Protein AF-A0A9P0JU41-F1 (afdb_monomer_lite)

Secondary structure (DSSP, 8-state):
--STTSS-S-----SS---TTTT---THHHHHHTTTTS--GGGGS-HHHHHHHHHHHHHHHHHTTSSSS--------SHHHHHHHHHHHHHHHHS-GGGHHHHHHHHHHHHHHGGGGSSS--TTS-HHHHHSHHHHHHHHHHHHGGGGSPPTT----

Organism: Acanthoscelides obtectus (NCBI:txid200917)

Radius of gyration: 19.82 Å; chains: 1; bounding box: 50×52×34 Å

Sequence (157 aa):
MNLGLFNRMNLKESSESKGMYSEWTSLSLAIQQSGEDTQSVLEKFGLPVSKDITVALVHQLASNLGITQPAEPSHLSSDKDVQWCMEVICFGLSLSLTEHEAIKDCVNVYCEWLTALLPNPKICVPQPILDDPNLYSRKMISHLHYLFVPRKGEEKT

InterPro domains:
  IPR039930 Ral GTPase-activating protein subunit beta [PTHR21344] (20-154)

Foldseek 3Di:
DDPPPPVPPDPPDDPDDCDPCVVPDDCVVVLVVVCPVLAFPLVVDDPVVLVVVLQVLLVVLLVQQCPPHRHDAAPQADPVSVVNNLSSLLVQLQDDCVSVVSNVSSVSNLVLLLLLPPPDRDRHHYPVCVVPVPVVNVSSVVSNCSNVDDHPPNPDD

Structure (mmCIF, N/CA/C/O backbone):
data_AF-A0A9P0JU41-F1
#
_entry.id   AF-A0A9P0JU41-F1
#
loop_
_atom_site.group_PDB
_atom_site.id
_atom_site.type_symbol
_atom_site.label_atom_id
_atom_site.label_alt_id
_atom_site.label_comp_id
_atom_site.label_asym_id
_atom_site.label_entity_id
_atom_site.label_seq_id
_atom_site.pdbx_PDB_ins_code
_atom_site.Cartn_x
_atom_site.Cartn_y
_atom_site.Cartn_z
_atom_site.occupancy
_atom_site.B_iso_or_equiv
_atom_site.auth_seq_id
_atom_site.auth_comp_id
_atom_site.auth_asym_id
_atom_site.auth_atom_id
_atom_site.pdbx_PDB_model_num
ATOM 1 N N . MET A 1 1 ? -29.061 25.033 17.700 1.00 36.06 1 MET A N 1
ATOM 2 C CA . MET A 1 1 ? -28.517 26.236 17.032 1.00 36.06 1 MET A CA 1
ATOM 3 C C . MET A 1 1 ? -28.456 25.952 15.539 1.00 36.06 1 MET A C 1
ATOM 5 O O . MET A 1 1 ? -28.065 24.858 15.163 1.00 36.06 1 MET A O 1
ATOM 9 N N . ASN A 1 2 ? -28.953 26.883 14.723 1.00 31.69 2 ASN A N 1
ATOM 10 C CA . ASN A 1 2 ? -29.102 26.753 13.271 1.00 31.69 2 ASN A CA 1
ATOM 11 C C . ASN A 1 2 ? -27.736 26.734 12.565 1.00 31.69 2 ASN A C 1
ATOM 13 O O . ASN A 1 2 ? -26.988 27.702 12.667 1.00 31.69 2 ASN A O 1
ATOM 17 N N . LEU A 1 3 ? -27.459 25.697 11.771 1.00 42.31 3 LEU A N 1
ATOM 18 C CA . LEU A 1 3 ? -26.282 25.581 10.888 1.00 42.31 3 LEU A CA 1
ATOM 19 C C . LEU A 1 3 ? -26.335 26.515 9.653 1.00 42.31 3 LEU A C 1
ATOM 21 O O . LEU A 1 3 ? -25.561 26.370 8.713 1.00 42.31 3 LEU A O 1
ATOM 25 N N . GLY A 1 4 ? -27.215 27.519 9.653 1.00 42.72 4 GLY A N 1
ATOM 26 C CA . GLY A 1 4 ? -27.423 28.454 8.542 1.00 42.72 4 GLY A CA 1
ATOM 27 C C . GLY A 1 4 ? -26.406 29.598 8.427 1.00 42.72 4 GLY A C 1
ATOM 28 O O . GLY A 1 4 ? -26.722 30.604 7.798 1.00 42.72 4 GLY A O 1
ATOM 29 N N . LEU A 1 5 ? -25.223 29.511 9.049 1.00 41.69 5 LEU A N 1
ATOM 30 C CA . LEU A 1 5 ? -24.310 30.662 9.166 1.00 41.69 5 LEU A CA 1
ATOM 31 C C . LEU A 1 5 ? -22.902 30.490 8.584 1.00 41.69 5 LEU A C 1
ATOM 33 O O . LEU A 1 5 ? -22.176 31.477 8.534 1.00 41.69 5 LEU A O 1
ATOM 37 N N . PHE A 1 6 ? -22.542 29.332 8.025 1.00 39.16 6 PHE A N 1
ATOM 38 C CA . PHE A 1 6 ? -21.255 29.176 7.321 1.00 39.16 6 PHE A CA 1
ATOM 39 C C . PHE A 1 6 ? -21.333 29.285 5.792 1.00 39.16 6 PHE A C 1
ATOM 41 O O . PHE A 1 6 ? -20.384 28.928 5.107 1.00 39.16 6 PHE A O 1
ATOM 48 N N . ASN A 1 7 ? -22.421 29.842 5.244 1.00 42.62 7 ASN A N 1
ATOM 49 C CA . ASN A 1 7 ? -22.529 30.121 3.804 1.00 42.62 7 ASN A CA 1
ATOM 50 C C . ASN A 1 7 ? -22.798 31.604 3.483 1.00 42.62 7 ASN A C 1
ATOM 52 O O . ASN A 1 7 ? -23.457 31.938 2.503 1.00 42.62 7 ASN A O 1
ATOM 56 N N . ARG A 1 8 ? -22.330 32.516 4.346 1.00 47.72 8 ARG A N 1
ATOM 57 C CA . ARG A 1 8 ? -22.630 33.958 4.275 1.00 47.72 8 ARG A CA 1
ATOM 58 C C . ARG A 1 8 ? -21.477 34.851 3.820 1.00 47.72 8 ARG A C 1
ATOM 60 O O . ARG A 1 8 ? -21.470 36.036 4.138 1.00 47.72 8 ARG A O 1
ATOM 67 N N . MET A 1 9 ? -20.546 34.338 3.022 1.00 37.12 9 MET A N 1
ATOM 68 C CA . MET A 1 9 ? -19.676 35.221 2.245 1.00 37.12 9 MET A CA 1
ATOM 69 C C . MET A 1 9 ? -19.716 34.863 0.766 1.00 37.12 9 MET A C 1
ATOM 71 O O . MET A 1 9 ? -19.108 33.901 0.316 1.00 37.12 9 MET A O 1
ATOM 75 N N . ASN A 1 10 ? -20.415 35.748 0.050 1.00 44.28 10 ASN A N 1
ATOM 76 C CA . ASN A 1 10 ? -20.437 35.948 -1.395 1.00 44.28 10 ASN A CA 1
ATOM 77 C C . ASN A 1 10 ? -21.526 35.219 -2.203 1.00 44.28 10 ASN A C 1
ATOM 79 O O . ASN A 1 10 ? -21.266 34.655 -3.259 1.00 44.28 10 ASN A O 1
ATOM 83 N N . LEU A 1 11 ? -22.786 35.358 -1.771 1.00 41.81 11 LEU A N 1
ATOM 84 C CA . LEU A 1 11 ? -23.918 35.368 -2.706 1.00 41.81 11 LEU A CA 1
ATOM 85 C C . LEU A 1 11 ? -24.040 36.785 -3.293 1.00 41.81 11 LEU A C 1
ATOM 87 O O . LEU A 1 11 ? -24.877 37.586 -2.881 1.00 41.81 11 LEU A O 1
ATOM 91 N N . LYS A 1 12 ? -23.140 37.135 -4.214 1.00 38.38 12 LYS A N 1
ATOM 92 C CA . LYS A 1 12 ? -23.447 38.179 -5.189 1.00 38.38 12 LYS A CA 1
ATOM 93 C C . LYS A 1 12 ? -24.143 37.446 -6.326 1.00 38.38 12 LYS A C 1
ATOM 95 O O . LYS A 1 12 ? -23.517 36.636 -7.001 1.00 38.38 12 LYS A O 1
ATOM 100 N N . GLU A 1 13 ? -25.449 37.657 -6.456 1.00 46.81 13 GLU A N 1
ATOM 101 C CA . GLU A 1 13 ? -26.241 37.177 -7.585 1.00 46.81 13 GLU A CA 1
ATOM 102 C C . GLU A 1 13 ? -25.642 37.742 -8.879 1.00 46.81 13 GLU A C 1
ATOM 104 O O . GLU A 1 13 ? -25.904 38.876 -9.269 1.00 46.81 13 GLU A O 1
ATOM 109 N N . SER A 1 14 ? -24.790 36.957 -9.532 1.00 38.00 14 SER A N 1
ATOM 110 C CA . 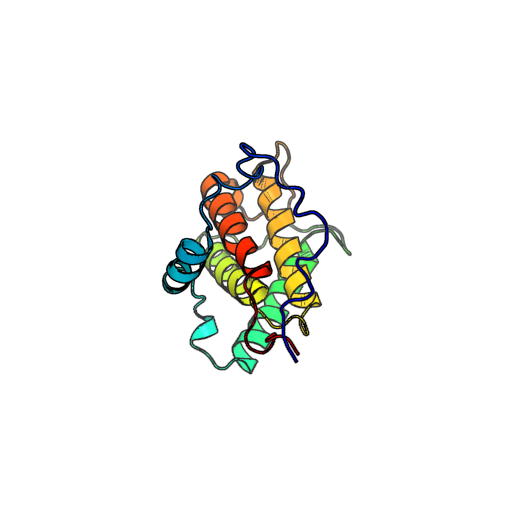SER A 1 14 ? -24.512 37.102 -10.952 1.00 38.00 14 SER A CA 1
ATOM 111 C C . SER A 1 14 ? -25.083 35.872 -11.635 1.00 38.00 1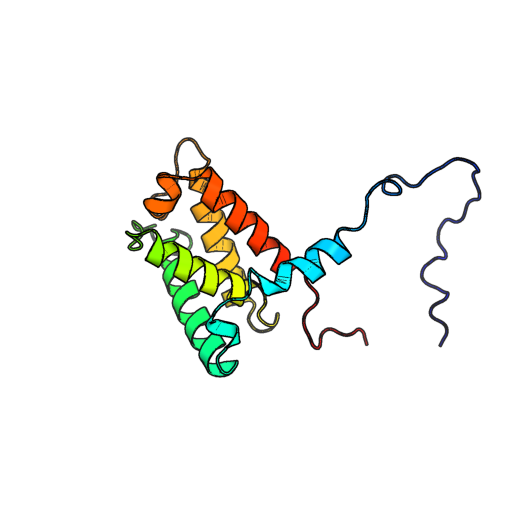4 SER A C 1
ATOM 113 O O . SER A 1 14 ? -24.552 34.765 -11.509 1.00 38.00 14 SER A O 1
ATOM 115 N N . SER A 1 15 ? -26.207 36.081 -12.314 1.00 49.12 15 SER A N 1
ATOM 116 C CA . SER A 1 15 ? -26.723 35.188 -13.343 1.00 49.12 15 SER A CA 1
ATOM 117 C C . SER A 1 15 ? -25.576 34.737 -14.255 1.00 49.12 15 SER A C 1
ATOM 119 O O . SER A 1 15 ? -24.835 35.586 -14.739 1.00 49.12 15 SER A O 1
ATOM 121 N N . GLU A 1 16 ? -25.457 33.423 -14.476 1.00 53.09 16 GLU A N 1
ATOM 122 C CA . GLU A 1 16 ? -24.495 32.764 -15.386 1.00 53.09 16 GLU A CA 1
ATOM 123 C C . GLU A 1 16 ? -23.065 32.520 -14.870 1.00 53.09 16 GLU A C 1
ATOM 125 O O . GLU A 1 16 ? -22.080 32.723 -15.571 1.00 53.09 16 GLU A O 1
ATOM 130 N N . SER A 1 17 ? -22.925 31.957 -13.671 1.00 49.66 17 SER A N 1
ATOM 131 C CA . SER A 1 17 ? -21.666 31.318 -13.267 1.00 49.66 17 SER A CA 1
ATOM 132 C C . SER A 1 17 ? -21.952 29.944 -12.668 1.00 49.66 17 SER A C 1
ATOM 134 O O . SER A 1 17 ? -22.078 29.795 -11.450 1.00 49.66 17 SER A O 1
ATOM 136 N N . LYS A 1 18 ? -22.040 28.914 -13.521 1.00 62.59 18 LYS A N 1
ATOM 137 C CA . LYS A 1 18 ? -21.845 27.525 -13.081 1.00 62.59 18 LYS A CA 1
ATOM 138 C C . LYS A 1 18 ? -20.492 27.501 -12.364 1.00 62.59 18 LYS A C 1
ATOM 140 O O . LYS A 1 18 ? -19.472 27.796 -12.980 1.00 62.59 18 LYS A O 1
ATOM 145 N N . GLY A 1 19 ? -20.486 27.261 -11.049 1.00 68.62 19 GLY A N 1
ATOM 146 C CA . GLY A 1 19 ? -19.253 27.272 -10.257 1.00 68.62 19 GLY A CA 1
ATOM 147 C C . GLY A 1 19 ? -18.202 26.364 -10.897 1.00 68.62 19 GLY A C 1
ATOM 148 O O . GLY A 1 19 ? -18.558 25.369 -11.524 1.00 68.62 19 GLY A O 1
ATOM 149 N N . MET A 1 20 ? -16.921 26.695 -10.743 1.00 72.81 20 MET A N 1
ATOM 150 C CA . MET A 1 20 ? -15.788 26.073 -11.456 1.00 72.81 20 MET A CA 1
ATOM 151 C C . MET A 1 20 ? -15.722 24.528 -11.361 1.00 72.81 20 MET A C 1
ATOM 153 O O . MET A 1 20 ? -15.073 23.887 -12.180 1.00 72.81 20 MET A O 1
ATOM 157 N N . TYR A 1 21 ? -16.439 23.932 -10.401 1.00 65.88 21 TYR A N 1
ATOM 158 C CA . TYR A 1 21 ? -16.541 22.487 -10.160 1.00 65.88 21 TYR A CA 1
ATOM 159 C C . TYR A 1 21 ? -17.959 21.915 -10.325 1.00 65.88 21 TYR A C 1
ATOM 161 O O . TYR A 1 21 ? -18.217 20.781 -9.950 1.00 65.88 21 TYR A O 1
ATOM 169 N N . SER A 1 22 ? -18.902 22.681 -10.870 1.00 69.88 22 SER A N 1
ATOM 170 C CA . SER A 1 22 ? -20.308 22.265 -11.012 1.00 69.88 22 SER A CA 1
ATOM 171 C C . SER A 1 22 ? -20.518 21.093 -11.978 1.00 69.88 22 SER A C 1
ATOM 173 O O . SER A 1 22 ? -21.524 20.400 -11.872 1.00 69.88 22 SER A O 1
ATOM 175 N N . GLU A 1 23 ? -19.564 20.850 -12.879 1.00 74.81 23 GLU A N 1
ATOM 176 C CA . GLU A 1 23 ? -19.539 19.679 -13.769 1.00 74.81 23 GLU A CA 1
ATOM 177 C C . GLU A 1 23 ? -18.843 18.461 -13.137 1.00 74.81 23 GLU A C 1
ATOM 179 O O . GLU A 1 23 ? -18.871 17.364 -13.696 1.00 74.81 23 GLU A O 1
ATOM 184 N N . TRP A 1 24 ? -18.181 18.629 -11.987 1.00 75.31 24 TRP A N 1
ATOM 185 C CA . TRP A 1 24 ? -17.492 17.528 -11.326 1.00 75.31 24 TRP A CA 1
ATOM 186 C C . TRP A 1 24 ? -18.536 16.671 -10.621 1.00 75.31 24 TRP A C 1
ATOM 188 O O . TRP A 1 24 ? -19.120 17.060 -9.609 1.00 75.31 24 TRP A O 1
ATOM 198 N N . THR A 1 25 ? -18.785 15.485 -11.171 1.00 64.38 25 THR A N 1
ATOM 199 C CA . THR A 1 25 ? -19.612 14.481 -10.501 1.00 64.38 25 THR A CA 1
ATOM 200 C C . THR A 1 25 ? -18.914 14.064 -9.213 1.00 64.38 25 THR A C 1
ATOM 202 O O . THR A 1 25 ? -17.730 13.726 -9.219 1.00 64.38 25 THR A O 1
ATOM 205 N N . SER A 1 26 ? -19.645 14.095 -8.098 1.00 68.50 26 SER A N 1
ATOM 206 C CA . SER A 1 26 ? -19.105 13.623 -6.830 1.00 68.50 26 SER A CA 1
ATOM 207 C C . SER A 1 26 ? -18.730 12.144 -6.934 1.00 68.50 26 SER A C 1
ATOM 209 O O . SER A 1 26 ? -19.573 11.302 -7.243 1.00 68.50 26 SER A O 1
ATOM 211 N N . LEU A 1 27 ? -17.475 11.820 -6.620 1.00 66.75 27 LEU A N 1
ATOM 212 C CA . LEU A 1 27 ? -16.996 10.438 -6.549 1.00 66.75 27 LEU A CA 1
ATOM 213 C C . LEU A 1 27 ? -17.466 9.711 -5.279 1.00 66.75 27 LEU A C 1
ATOM 215 O O . LEU A 1 27 ? -17.164 8.533 -5.119 1.00 66.75 27 LEU A O 1
ATOM 219 N N . SER A 1 28 ? -18.219 10.370 -4.386 1.00 67.75 28 SER A N 1
ATOM 220 C CA . SER A 1 28 ? -18.658 9.791 -3.107 1.00 67.75 28 SER A CA 1
ATOM 221 C C . SER A 1 28 ? -19.353 8.437 -3.261 1.00 67.75 28 SER A C 1
ATOM 223 O O . SER A 1 28 ? -19.084 7.535 -2.476 1.00 67.75 28 SER A O 1
ATOM 225 N N . LEU A 1 29 ? -20.205 8.277 -4.282 1.00 64.12 29 LEU A N 1
ATOM 226 C CA . LEU A 1 29 ? -20.924 7.022 -4.517 1.00 64.12 29 LEU A CA 1
ATOM 227 C C . LEU A 1 29 ? -19.973 5.903 -4.969 1.00 64.12 29 LEU A C 1
ATOM 229 O O . LEU A 1 29 ? -20.048 4.794 -4.452 1.00 64.12 29 LEU A O 1
ATOM 233 N N . ALA A 1 30 ? -19.053 6.210 -5.887 1.00 66.56 30 ALA A N 1
ATOM 234 C CA . ALA A 1 30 ? -18.067 5.249 -6.378 1.00 66.56 30 ALA A CA 1
ATOM 235 C C . ALA A 1 30 ? -17.118 4.796 -5.256 1.00 66.56 30 ALA A C 1
ATOM 237 O O . ALA A 1 30 ? -16.828 3.611 -5.145 1.00 66.56 30 ALA A O 1
ATOM 238 N N . ILE A 1 31 ? -16.710 5.725 -4.386 1.00 65.56 31 ILE A N 1
ATOM 239 C CA . ILE A 1 31 ? -15.857 5.458 -3.219 1.00 65.56 31 ILE A CA 1
ATOM 240 C C . ILE A 1 31 ? -16.587 4.599 -2.173 1.00 65.56 31 ILE A C 1
ATOM 242 O O . ILE A 1 31 ? -15.991 3.706 -1.577 1.00 65.56 31 ILE A O 1
ATOM 246 N N . GLN A 1 32 ? -17.886 4.834 -1.949 1.00 64.06 32 GLN A N 1
ATOM 247 C CA . GLN A 1 32 ? -18.685 4.005 -1.039 1.00 64.06 32 GLN A CA 1
ATOM 248 C C . GLN A 1 32 ? -18.915 2.589 -1.582 1.00 64.06 32 GLN A C 1
ATOM 250 O O . GLN A 1 32 ? -18.964 1.644 -0.800 1.00 64.06 32 GLN A O 1
ATOM 255 N N . GLN A 1 33 ? -19.047 2.436 -2.901 1.00 58.56 33 GLN A N 1
ATOM 256 C CA . GLN A 1 33 ? -19.299 1.148 -3.554 1.00 58.56 33 GLN A CA 1
ATOM 257 C C . GLN A 1 33 ? -18.032 0.308 -3.754 1.00 58.56 33 GLN A C 1
ATOM 259 O O . GLN A 1 33 ? -18.119 -0.914 -3.754 1.00 58.56 33 GLN A O 1
ATOM 264 N N . SER A 1 34 ? -16.850 0.923 -3.873 1.00 58.78 34 SER A N 1
ATOM 265 C CA . SER A 1 34 ? -15.584 0.193 -4.035 1.00 58.78 34 SER A CA 1
ATOM 266 C C . SER A 1 34 ? -15.139 -0.583 -2.792 1.00 58.78 34 SER A C 1
ATOM 268 O O . SER A 1 34 ? -14.199 -1.361 -2.880 1.00 58.78 34 SER A O 1
ATOM 270 N N . GLY A 1 35 ? -15.783 -0.378 -1.638 1.00 56.75 35 GLY A N 1
ATOM 271 C CA . GLY A 1 35 ? -15.341 -0.936 -0.359 1.00 56.75 35 GLY A CA 1
ATOM 272 C C . GLY A 1 35 ? -15.468 -2.457 -0.205 1.00 56.75 35 GLY A C 1
ATOM 273 O O . GLY A 1 35 ? -14.801 -2.999 0.671 1.00 56.75 35 GLY A O 1
ATOM 274 N N . GLU A 1 36 ? -16.286 -3.144 -1.012 1.00 54.59 36 GLU A N 1
ATOM 275 C CA . GLU A 1 36 ? -16.509 -4.596 -0.860 1.00 54.59 36 GLU A CA 1
ATOM 276 C C . GLU A 1 36 ? -15.405 -5.454 -1.510 1.00 54.59 36 GLU A C 1
ATOM 278 O O . GLU A 1 36 ? -15.013 -6.469 -0.936 1.00 54.59 36 GLU A O 1
ATOM 283 N N . ASP A 1 37 ? -14.838 -5.028 -2.646 1.00 56.47 37 ASP A N 1
ATOM 284 C CA . ASP A 1 37 ? -13.827 -5.806 -3.391 1.00 56.47 37 ASP A CA 1
ATOM 285 C C . ASP A 1 37 ? -12.380 -5.560 -2.921 1.00 56.47 37 ASP A C 1
ATOM 287 O O . ASP A 1 37 ? -11.474 -6.334 -3.231 1.00 56.47 37 ASP A O 1
ATOM 291 N N . THR A 1 38 ? -12.140 -4.485 -2.168 1.00 61.59 38 THR A N 1
ATOM 292 C CA . THR A 1 38 ? -10.808 -4.075 -1.680 1.00 61.59 38 THR A CA 1
ATOM 293 C C . THR A 1 38 ? -10.640 -4.272 -0.174 1.00 61.59 38 THR A C 1
ATOM 295 O O . THR A 1 38 ? -9.681 -3.776 0.424 1.00 61.59 38 THR A O 1
ATOM 298 N N . GLN A 1 39 ? -11.573 -4.980 0.465 1.00 69.69 39 GLN A N 1
ATOM 299 C CA . GLN A 1 39 ? -11.563 -5.170 1.906 1.00 69.69 39 GLN A CA 1
ATOM 300 C C . GLN A 1 39 ? -10.468 -6.172 2.311 1.00 69.69 39 GLN A C 1
ATOM 302 O O . GLN A 1 39 ? -10.510 -7.350 1.956 1.00 69.69 39 GLN A O 1
ATOM 307 N N . SER A 1 40 ? -9.474 -5.693 3.065 1.00 84.88 40 SER A N 1
ATOM 308 C CA . SER A 1 40 ? -8.352 -6.508 3.549 1.00 84.88 40 SER A CA 1
ATOM 309 C C . SER A 1 40 ? -8.837 -7.715 4.351 1.00 84.88 40 SER A C 1
ATOM 311 O O . SER A 1 40 ? -9.757 -7.596 5.163 1.00 84.88 40 SER A O 1
ATOM 313 N N . VAL A 1 41 ? -8.170 -8.869 4.215 1.00 88.75 41 VAL A N 1
ATOM 314 C CA . VAL A 1 41 ? -8.464 -10.054 5.042 1.00 88.75 41 VAL A CA 1
ATOM 315 C C . VAL A 1 41 ? -8.377 -9.751 6.545 1.00 88.75 41 VAL A C 1
ATOM 317 O O . VAL A 1 41 ? -9.047 -10.401 7.347 1.00 88.75 41 VAL A O 1
ATOM 320 N N . LEU A 1 42 ? -7.608 -8.724 6.922 1.00 91.38 42 LEU A N 1
ATOM 321 C CA . LEU A 1 42 ? -7.474 -8.234 8.289 1.00 91.38 42 LEU A CA 1
ATOM 322 C C . LEU A 1 42 ? -8.795 -7.729 8.895 1.00 91.38 42 LEU A C 1
ATOM 324 O O . LEU A 1 42 ? -8.970 -7.805 10.108 1.00 91.38 42 LEU A O 1
ATOM 328 N N . GLU A 1 43 ? -9.763 -7.306 8.085 1.00 88.69 43 GLU A N 1
ATOM 329 C CA . GLU A 1 43 ? -11.105 -6.906 8.545 1.00 88.69 43 GLU A CA 1
ATOM 330 C C . GLU A 1 43 ? -11.925 -8.093 9.083 1.00 88.69 43 GLU A C 1
ATOM 332 O O . GLU A 1 43 ? -12.907 -7.911 9.798 1.00 88.69 43 GLU A O 1
ATOM 337 N N . LYS A 1 44 ? -11.513 -9.334 8.782 1.00 90.12 44 LYS A N 1
ATOM 338 C CA . LYS A 1 44 ? -12.163 -10.559 9.282 1.00 90.12 44 LYS A CA 1
ATOM 339 C C . LYS A 1 44 ? -11.681 -10.978 10.674 1.00 90.12 44 LYS A C 1
ATOM 341 O O . LYS A 1 44 ? -12.218 -11.932 11.236 1.00 90.12 44 LYS A O 1
ATOM 346 N N . PHE A 1 45 ? -10.679 -10.296 11.228 1.00 92.44 45 PHE A N 1
ATOM 347 C CA . PHE A 1 45 ? -10.131 -10.562 12.558 1.00 92.44 45 PHE A CA 1
ATOM 348 C C . PHE A 1 45 ? -10.484 -9.432 13.534 1.00 92.44 45 PHE A C 1
ATOM 350 O O . PHE A 1 45 ? -10.951 -8.362 13.149 1.00 92.44 45 PHE A O 1
ATOM 357 N N . GLY A 1 46 ? -10.280 -9.668 14.832 1.00 93.88 46 GLY A N 1
ATOM 358 C CA . GLY A 1 46 ? -10.487 -8.630 15.840 1.00 93.88 46 GLY A CA 1
ATOM 359 C C . GLY A 1 46 ? -9.512 -7.466 15.652 1.00 93.88 46 GLY A C 1
ATOM 360 O O . GLY A 1 46 ? -8.314 -7.694 15.493 1.00 93.88 46 GLY A O 1
ATOM 361 N N . LEU A 1 47 ? -10.014 -6.230 15.756 1.00 92.06 47 LEU A N 1
ATOM 362 C CA . LEU A 1 47 ? -9.235 -5.002 15.546 1.00 92.06 47 LEU A CA 1
ATOM 363 C C . LEU A 1 47 ? -7.864 -4.986 16.256 1.00 92.06 47 LEU A C 1
ATOM 365 O O . LEU A 1 47 ? -6.900 -4.604 15.598 1.00 92.06 47 LEU A O 1
ATOM 369 N N . PRO A 1 48 ? -7.717 -5.412 17.532 1.00 95.00 48 PRO A N 1
ATOM 370 C CA . PRO A 1 48 ? -6.403 -5.439 18.180 1.00 95.00 48 PRO A CA 1
ATOM 371 C C . PRO A 1 48 ? -5.381 -6.302 17.428 1.00 95.00 48 PRO A C 1
ATOM 373 O O . PRO A 1 48 ? -4.263 -5.863 17.195 1.00 95.00 48 PRO A O 1
ATOM 376 N N . VAL A 1 49 ? -5.790 -7.489 16.970 1.00 96.38 49 VAL A N 1
ATOM 377 C CA . VAL A 1 49 ? -4.917 -8.433 16.254 1.00 96.38 49 VAL A CA 1
ATOM 378 C C . VAL A 1 49 ? -4.515 -7.865 14.896 1.00 96.38 49 VAL A C 1
ATOM 380 O O . VAL A 1 49 ? -3.335 -7.827 14.558 1.00 96.38 49 VAL A O 1
ATOM 383 N N . SER A 1 50 ? -5.492 -7.386 14.129 1.00 95.56 50 SER A N 1
ATOM 384 C CA . SER A 1 50 ? -5.270 -6.802 12.804 1.00 95.56 50 SER A CA 1
ATOM 385 C C . SER A 1 50 ? -4.352 -5.588 12.862 1.00 95.56 50 SER A C 1
ATOM 387 O O . SER A 1 50 ? -3.467 -5.426 12.021 1.00 95.56 50 SER A O 1
ATOM 389 N N . LYS A 1 51 ? -4.538 -4.751 13.885 1.00 95.62 51 LYS A N 1
ATOM 390 C CA . LYS A 1 51 ? -3.716 -3.574 14.128 1.00 95.62 51 LYS A CA 1
ATOM 391 C C . LYS A 1 51 ? -2.274 -3.952 14.439 1.00 95.62 51 LYS A C 1
ATOM 393 O O . LYS A 1 51 ? -1.381 -3.440 13.775 1.00 95.62 51 LYS A O 1
ATOM 398 N N . ASP A 1 52 ? -2.046 -4.859 15.384 1.00 96.75 52 ASP A N 1
ATOM 399 C CA . ASP A 1 52 ? -0.693 -5.240 15.800 1.00 96.75 52 ASP A CA 1
ATOM 400 C C . ASP A 1 52 ? 0.101 -5.859 14.640 1.00 96.75 52 ASP A C 1
ATOM 402 O O . ASP A 1 52 ? 1.260 -5.502 14.418 1.00 96.75 52 ASP A O 1
ATOM 406 N N . ILE A 1 53 ? -0.549 -6.718 13.844 1.00 96.88 53 ILE A N 1
ATOM 407 C CA . ILE A 1 53 ? 0.031 -7.284 12.617 1.00 96.88 53 ILE A CA 1
ATOM 408 C C . ILE A 1 53 ? 0.410 -6.168 11.641 1.00 96.88 53 ILE A C 1
ATOM 410 O O . ILE A 1 53 ? 1.526 -6.146 11.124 1.00 96.88 53 ILE A O 1
ATOM 414 N N . THR A 1 54 ? -0.512 -5.236 11.402 1.00 97.25 54 THR A N 1
ATOM 415 C CA . THR A 1 54 ? -0.301 -4.139 10.456 1.00 97.25 54 THR A CA 1
ATOM 416 C C . THR A 1 54 ? 0.860 -3.263 10.881 1.00 97.25 54 THR A C 1
ATOM 418 O O . THR A 1 54 ? 1.776 -3.073 10.091 1.00 97.25 54 THR A O 1
ATOM 421 N N . VAL A 1 55 ? 0.858 -2.789 12.129 1.00 97.44 55 VAL A N 1
ATOM 422 C CA . VAL A 1 55 ? 1.901 -1.917 12.682 1.00 97.44 55 VAL A CA 1
ATOM 423 C C . VAL A 1 55 ? 3.274 -2.576 12.562 1.00 97.44 55 VAL A C 1
ATOM 425 O O . VAL A 1 55 ? 4.199 -1.954 12.049 1.00 97.44 55 VAL A O 1
ATOM 428 N N . ALA A 1 56 ? 3.411 -3.839 12.977 1.00 97.44 56 ALA A N 1
ATOM 429 C CA . ALA A 1 56 ? 4.693 -4.537 12.924 1.00 97.44 56 ALA A CA 1
ATOM 430 C C . ALA A 1 56 ? 5.215 -4.693 11.485 1.00 97.44 56 ALA A C 1
ATOM 432 O O . ALA A 1 56 ? 6.388 -4.429 11.217 1.00 97.44 56 ALA A O 1
ATOM 433 N N . LEU A 1 57 ? 4.344 -5.087 10.551 1.00 96.81 57 LEU A N 1
ATOM 434 C CA . LEU A 1 57 ? 4.730 -5.319 9.160 1.00 96.81 57 LEU A CA 1
ATOM 435 C C . LEU A 1 57 ? 5.074 -4.029 8.425 1.00 96.81 57 LEU A C 1
ATOM 437 O O . LEU A 1 57 ? 6.100 -3.973 7.753 1.00 96.81 57 LEU A O 1
ATOM 441 N N . VAL A 1 58 ? 4.240 -2.992 8.539 1.00 97.00 58 VAL A N 1
ATOM 442 C CA . VAL A 1 58 ? 4.487 -1.729 7.824 1.00 97.00 58 VAL A CA 1
ATOM 443 C C . VAL A 1 58 ? 5.725 -1.035 8.367 1.00 97.00 58 VAL A C 1
ATOM 445 O O . VAL A 1 58 ? 6.486 -0.486 7.580 1.00 97.00 58 VAL A O 1
ATOM 448 N N . HIS A 1 59 ? 5.990 -1.156 9.671 1.00 96.06 59 HIS A N 1
ATOM 449 C CA . HIS A 1 59 ? 7.218 -0.655 10.273 1.00 96.06 59 HIS A CA 1
ATOM 450 C C . HIS A 1 59 ? 8.462 -1.369 9.725 1.00 96.06 59 HIS A C 1
ATOM 452 O O . HIS A 1 59 ? 9.435 -0.718 9.349 1.00 96.06 59 HIS A O 1
ATOM 458 N N . GLN A 1 60 ? 8.420 -2.702 9.606 1.00 94.88 60 GLN A N 1
ATOM 459 C CA . GLN A 1 60 ? 9.511 -3.480 9.010 1.00 94.88 60 GLN A CA 1
ATOM 460 C C . GLN A 1 60 ? 9.711 -3.160 7.518 1.00 94.88 60 GLN A C 1
ATOM 462 O O . GLN A 1 60 ? 10.839 -3.103 7.033 1.00 94.88 60 GLN A O 1
ATOM 467 N N . LEU A 1 61 ? 8.632 -2.932 6.765 1.00 95.81 61 LEU A N 1
ATOM 468 C CA . LEU A 1 61 ? 8.740 -2.490 5.373 1.00 95.81 61 LEU A CA 1
ATOM 469 C C . LEU A 1 61 ? 9.348 -1.083 5.292 1.00 95.81 61 LEU A C 1
ATOM 471 O O . LEU A 1 61 ? 10.238 -0.845 4.476 1.00 95.81 61 LEU A O 1
ATOM 475 N N . ALA A 1 62 ? 8.904 -0.169 6.159 1.00 95.12 62 ALA A N 1
ATOM 476 C CA . ALA A 1 62 ? 9.364 1.213 6.208 1.00 95.12 62 ALA A CA 1
ATOM 477 C C . ALA A 1 62 ? 10.843 1.335 6.605 1.00 95.12 62 ALA A C 1
ATOM 479 O O . ALA A 1 62 ? 11.555 2.182 6.057 1.00 95.12 62 ALA A O 1
ATOM 480 N N . SER A 1 63 ? 11.347 0.464 7.489 1.00 92.94 63 SER A N 1
ATOM 481 C CA . SER A 1 63 ? 12.767 0.460 7.858 1.00 92.94 63 SER A CA 1
ATOM 482 C C . SER A 1 63 ? 13.685 0.175 6.667 1.00 92.94 63 SER A C 1
ATOM 484 O O . SER A 1 63 ? 14.809 0.669 6.627 1.00 92.94 63 SER A O 1
ATOM 486 N N . ASN A 1 64 ? 13.212 -0.553 5.653 1.00 91.94 64 ASN A N 1
ATOM 487 C CA . ASN A 1 64 ? 14.031 -0.945 4.500 1.00 91.94 64 ASN A CA 1
ATOM 488 C C . ASN A 1 64 ? 14.104 0.133 3.401 1.00 91.94 64 ASN A C 1
ATOM 490 O O . ASN A 1 64 ? 14.828 -0.024 2.417 1.00 91.94 64 ASN A O 1
ATOM 494 N N . LEU A 1 65 ? 13.373 1.243 3.553 1.00 90.88 65 LEU A N 1
ATOM 495 C CA . LEU A 1 65 ? 13.168 2.235 2.491 1.00 90.88 65 LEU A CA 1
ATOM 496 C C . LEU A 1 65 ? 14.339 3.188 2.238 1.00 90.88 65 LEU A C 1
ATOM 498 O O . LEU A 1 65 ? 14.357 3.874 1.216 1.00 90.88 65 LEU A O 1
ATOM 502 N N . GLY A 1 66 ? 15.305 3.276 3.151 1.00 84.88 66 GLY A N 1
ATOM 503 C CA . GLY A 1 66 ? 16.388 4.252 3.018 1.00 84.88 66 GLY A CA 1
ATOM 504 C C . GLY A 1 66 ? 16.166 5.590 3.728 1.00 84.88 66 GLY A C 1
ATOM 505 O O . GLY A 1 66 ? 16.900 6.536 3.455 1.00 84.88 66 GLY A O 1
ATOM 506 N N . ILE A 1 67 ? 15.117 5.717 4.554 1.00 80.25 67 ILE A N 1
ATOM 507 C CA . ILE A 1 67 ? 14.718 7.001 5.166 1.00 80.25 67 ILE A CA 1
ATOM 508 C C . ILE A 1 67 ? 15.590 7.325 6.385 1.00 80.25 67 ILE A C 1
ATOM 510 O O . ILE A 1 67 ? 16.104 8.434 6.510 1.00 80.25 67 ILE A O 1
ATOM 514 N N . THR A 1 68 ? 15.749 6.360 7.292 1.00 80.94 68 THR A N 1
ATOM 515 C CA . THR A 1 68 ? 16.518 6.505 8.543 1.00 80.94 68 THR A CA 1
ATOM 516 C C . THR A 1 68 ? 17.840 5.741 8.526 1.00 80.94 68 THR A C 1
ATOM 518 O O . THR A 1 68 ? 18.766 6.091 9.253 1.00 80.94 68 THR A O 1
ATOM 521 N N . GLN A 1 69 ? 17.939 4.720 7.680 1.00 84.75 69 GLN A N 1
ATOM 522 C CA . GLN A 1 69 ? 19.105 3.863 7.475 1.00 84.75 69 GLN A CA 1
ATOM 523 C C . GLN A 1 69 ? 19.320 3.653 5.972 1.00 84.75 69 GLN A C 1
ATOM 525 O O . GLN A 1 69 ? 18.426 4.011 5.211 1.00 84.75 69 GLN A O 1
ATOM 530 N N . PRO A 1 70 ? 20.467 3.125 5.504 1.00 88.50 70 PRO A N 1
ATOM 531 C CA . PRO A 1 70 ? 20.657 2.809 4.090 1.00 88.50 70 PRO A CA 1
ATOM 532 C C . PRO A 1 70 ? 19.537 1.906 3.561 1.00 88.50 70 PRO A C 1
ATOM 534 O O . PRO A 1 70 ? 19.092 1.000 4.260 1.00 88.50 70 PRO A O 1
ATOM 537 N N . ALA A 1 71 ? 19.069 2.167 2.338 1.00 90.50 71 ALA A N 1
ATOM 538 C CA . ALA A 1 71 ? 18.054 1.321 1.717 1.00 90.50 71 ALA A CA 1
ATOM 539 C C . ALA A 1 71 ? 18.616 -0.087 1.488 1.00 90.50 71 ALA A C 1
ATOM 541 O O . ALA A 1 71 ? 19.789 -0.239 1.137 1.00 90.50 71 ALA A O 1
ATOM 542 N N . GLU A 1 72 ? 17.763 -1.097 1.628 1.00 93.56 72 GLU A N 1
ATOM 543 C CA . GLU A 1 72 ? 18.106 -2.489 1.340 1.00 93.56 72 GLU A CA 1
ATOM 544 C C . GLU A 1 72 ? 17.206 -3.045 0.227 1.00 93.56 72 GLU A C 1
ATOM 546 O O . GLU A 1 72 ? 16.085 -2.558 0.037 1.00 93.56 72 GLU A O 1
ATOM 551 N N . PRO A 1 73 ? 17.673 -4.052 -0.537 1.00 94.00 73 PRO A N 1
ATOM 552 C CA . PRO A 1 73 ? 16.830 -4.754 -1.494 1.00 94.00 73 PRO A CA 1
ATOM 553 C C . PRO A 1 73 ? 15.584 -5.353 -0.837 1.00 94.00 73 PRO A C 1
ATOM 555 O O . PRO A 1 73 ? 15.642 -5.869 0.278 1.00 94.00 73 PRO A O 1
ATOM 558 N N . SER A 1 74 ? 14.454 -5.322 -1.542 1.00 93.75 74 SER A N 1
ATOM 559 C CA . SER A 1 74 ? 13.227 -5.937 -1.030 1.00 93.75 74 SER A CA 1
ATOM 560 C C . SER A 1 74 ? 13.366 -7.452 -0.871 1.00 93.75 74 SER A C 1
ATOM 562 O O . SER A 1 74 ? 13.879 -8.138 -1.754 1.00 93.75 74 SER A O 1
ATOM 564 N N . HIS A 1 75 ? 12.823 -7.989 0.223 1.00 92.69 75 HIS A N 1
ATOM 565 C CA . HIS A 1 75 ? 12.703 -9.435 0.439 1.00 92.69 75 HIS A CA 1
ATOM 566 C C . HIS A 1 75 ? 11.440 -10.039 -0.199 1.00 92.69 75 HIS A C 1
ATOM 568 O O . HIS A 1 75 ? 11.292 -11.261 -0.224 1.00 92.69 75 HIS A O 1
ATOM 574 N N . LEU A 1 76 ? 10.519 -9.206 -0.701 1.00 95.69 76 LEU A N 1
ATOM 575 C CA . LEU A 1 76 ? 9.287 -9.658 -1.348 1.00 95.69 76 LEU A CA 1
ATOM 576 C C . LEU A 1 76 ? 9.614 -10.117 -2.772 1.00 95.69 76 LEU A C 1
ATOM 578 O O . LEU A 1 76 ? 9.908 -9.301 -3.649 1.00 95.69 76 LEU A O 1
ATOM 582 N N . SER A 1 77 ? 9.593 -11.433 -2.984 1.00 92.94 77 SER A N 1
ATOM 583 C CA . SER A 1 77 ? 10.094 -12.060 -4.215 1.00 92.94 77 SER A CA 1
ATOM 584 C C . SER A 1 77 ? 8.996 -12.644 -5.101 1.00 92.94 77 SER A C 1
ATOM 586 O O . SER A 1 77 ? 9.247 -12.918 -6.272 1.00 92.94 77 SER A O 1
ATOM 588 N N . SER A 1 78 ? 7.777 -12.806 -4.578 1.00 97.31 78 SER A N 1
ATOM 589 C CA . SER A 1 78 ? 6.633 -13.306 -5.340 1.00 97.31 78 SER A CA 1
ATOM 590 C C . SER A 1 78 ? 5.472 -12.315 -5.377 1.00 97.31 78 SER A C 1
ATOM 592 O O . SER A 1 78 ? 5.298 -11.499 -4.470 1.00 97.31 78 SER A O 1
ATOM 594 N N . ASP A 1 79 ? 4.643 -12.421 -6.420 1.00 96.75 79 ASP A N 1
ATOM 595 C CA . ASP A 1 79 ? 3.394 -11.658 -6.552 1.00 96.75 79 ASP A CA 1
ATOM 596 C C . ASP A 1 79 ? 2.524 -11.802 -5.296 1.00 96.75 79 ASP A C 1
ATOM 598 O O . ASP A 1 79 ? 2.057 -10.813 -4.742 1.00 96.75 79 ASP A O 1
ATOM 602 N N . LYS A 1 80 ? 2.415 -13.026 -4.768 1.00 97.00 80 LYS A N 1
ATOM 603 C CA . LYS A 1 80 ? 1.652 -13.323 -3.553 1.00 97.00 80 LYS A CA 1
ATOM 604 C C . LYS A 1 80 ? 2.145 -12.529 -2.341 1.00 97.00 80 LYS A C 1
ATOM 606 O O . LYS A 1 80 ? 1.315 -12.023 -1.588 1.00 97.00 80 LYS A O 1
ATOM 611 N N . ASP A 1 81 ? 3.460 -12.423 -2.152 1.00 96.12 81 ASP A N 1
ATOM 612 C CA . ASP A 1 81 ? 4.034 -11.675 -1.026 1.00 96.12 81 ASP A CA 1
ATOM 613 C C . ASP A 1 81 ? 3.674 -10.190 -1.138 1.00 96.12 81 ASP A C 1
ATOM 615 O O . ASP A 1 81 ? 3.229 -9.577 -0.168 1.00 96.12 81 ASP A O 1
ATOM 619 N N . VAL A 1 82 ? 3.802 -9.626 -2.345 1.00 97.38 82 VAL A N 1
ATOM 620 C CA . VAL A 1 82 ? 3.466 -8.223 -2.609 1.00 97.38 82 VAL A CA 1
ATOM 621 C C . VAL A 1 82 ? 1.972 -7.974 -2.423 1.00 97.38 82 VAL A C 1
ATOM 623 O O . VAL A 1 82 ? 1.615 -7.032 -1.720 1.00 97.38 82 VAL A O 1
ATOM 626 N N . GLN A 1 83 ? 1.093 -8.809 -2.991 1.00 95.69 83 GLN A N 1
ATOM 627 C CA . GLN A 1 83 ? -0.359 -8.664 -2.829 1.00 95.69 83 GLN A CA 1
ATOM 628 C C . GLN A 1 83 ? -0.758 -8.700 -1.349 1.00 95.69 83 GLN A C 1
ATOM 630 O O . GLN A 1 83 ? -1.511 -7.839 -0.900 1.00 95.69 83 GLN A O 1
ATOM 635 N N . TRP A 1 84 ? -0.200 -9.631 -0.569 1.00 95.50 84 TRP A N 1
ATOM 636 C CA . TRP A 1 84 ? -0.491 -9.711 0.860 1.00 95.50 84 TRP A CA 1
ATOM 637 C C . TRP A 1 84 ? -0.018 -8.465 1.618 1.00 95.50 84 TRP A C 1
ATOM 639 O O . TRP A 1 84 ? -0.779 -7.889 2.394 1.00 95.50 84 TRP A O 1
ATOM 649 N N . CYS A 1 85 ? 1.196 -7.976 1.350 1.00 97.25 85 CYS A N 1
ATOM 650 C CA . CYS A 1 85 ? 1.654 -6.714 1.932 1.00 97.25 85 CYS A CA 1
ATOM 651 C C . CYS A 1 85 ? 0.767 -5.532 1.516 1.00 97.25 85 CYS A C 1
ATOM 653 O O . CYS A 1 85 ? 0.483 -4.670 2.343 1.00 97.25 85 CYS A O 1
ATOM 655 N N . MET A 1 86 ? 0.276 -5.488 0.274 1.00 96.88 86 MET A N 1
ATOM 656 C CA . MET A 1 86 ? -0.654 -4.447 -0.169 1.00 96.88 86 MET A CA 1
ATOM 657 C C . MET A 1 86 ? -2.004 -4.509 0.555 1.00 96.88 86 MET A C 1
ATOM 659 O O . MET A 1 86 ? -2.549 -3.452 0.867 1.00 96.88 86 MET A O 1
ATOM 663 N N . GLU A 1 87 ? -2.528 -5.698 0.874 1.00 94.88 87 GLU A N 1
ATOM 664 C CA . GLU A 1 87 ? -3.730 -5.850 1.711 1.00 94.88 87 GLU A CA 1
ATOM 665 C C . GLU A 1 87 ? -3.510 -5.309 3.130 1.00 94.88 87 GLU A C 1
ATOM 667 O O . GLU A 1 87 ? -4.391 -4.650 3.692 1.00 94.88 87 GLU A O 1
ATOM 672 N N . VAL A 1 88 ? -2.334 -5.566 3.710 1.00 96.88 88 VAL A N 1
ATOM 673 C CA . VAL A 1 88 ? -1.949 -5.049 5.033 1.00 96.88 88 VAL A CA 1
ATOM 674 C C . VAL A 1 88 ? -1.828 -3.525 4.998 1.00 96.88 88 VAL A C 1
ATOM 676 O O . VAL A 1 88 ? -2.401 -2.841 5.843 1.00 96.88 88 VAL A O 1
ATOM 679 N N . ILE A 1 89 ? -1.142 -2.975 3.993 1.00 96.81 89 ILE A N 1
ATOM 680 C CA . ILE A 1 89 ? -0.992 -1.525 3.818 1.00 96.81 89 ILE A CA 1
ATOM 681 C C . ILE A 1 89 ? -2.361 -0.870 3.589 1.00 96.81 89 ILE A C 1
ATOM 683 O O . ILE A 1 89 ? -2.648 0.171 4.171 1.00 96.81 89 ILE A O 1
ATOM 687 N N . CYS A 1 90 ? -3.237 -1.482 2.785 1.00 94.00 90 CYS A N 1
ATOM 688 C CA . CYS A 1 90 ? -4.591 -0.982 2.543 1.00 94.00 90 CYS A CA 1
ATOM 689 C C . CYS A 1 90 ? -5.397 -0.866 3.844 1.00 94.00 90 CYS A C 1
ATOM 691 O O . CYS A 1 90 ? -6.013 0.169 4.096 1.00 94.00 90 CYS A O 1
ATOM 693 N N . PHE A 1 91 ? -5.338 -1.889 4.702 1.00 94.75 91 PHE A N 1
ATOM 694 C CA . PHE A 1 91 ? -5.927 -1.824 6.038 1.00 94.75 91 PHE A CA 1
ATOM 695 C C . PHE A 1 91 ? -5.280 -0.718 6.883 1.00 94.75 91 PHE A C 1
ATOM 697 O O . PHE A 1 91 ? -5.988 0.102 7.466 1.00 94.75 91 PHE A O 1
ATOM 704 N N . GLY A 1 92 ? -3.947 -0.632 6.881 1.00 95.62 92 GLY A N 1
ATOM 705 C CA . GLY A 1 92 ? -3.183 0.395 7.593 1.00 95.62 92 GLY A CA 1
ATOM 706 C C . GLY A 1 92 ? -3.597 1.829 7.262 1.00 95.62 92 GLY A C 1
ATOM 707 O O . GLY A 1 92 ? -3.733 2.648 8.168 1.00 95.62 92 GLY A O 1
ATOM 708 N N . LEU A 1 93 ? -3.897 2.127 5.995 1.00 95.00 93 LEU A N 1
ATOM 709 C CA . LEU A 1 93 ? -4.361 3.452 5.554 1.00 95.00 93 LEU A CA 1
ATOM 710 C C . LEU A 1 93 ? -5.731 3.845 6.142 1.00 95.00 93 LEU A C 1
ATOM 712 O O . LEU A 1 93 ? -6.026 5.037 6.273 1.00 95.00 93 LEU A O 1
ATOM 716 N N . SER A 1 94 ? -6.548 2.860 6.526 1.00 91.69 94 SER A N 1
ATOM 717 C CA . SER A 1 94 ? -7.870 3.055 7.139 1.00 91.69 94 SER A CA 1
ATOM 718 C C . SER A 1 94 ? -7.865 3.073 8.676 1.00 91.69 94 SER A C 1
ATOM 720 O O . SER A 1 94 ? -8.901 3.347 9.286 1.00 91.69 94 SER A O 1
ATOM 722 N N . LEU A 1 95 ? -6.716 2.822 9.323 1.00 92.94 95 LEU A N 1
ATOM 723 C CA . LEU A 1 95 ? -6.595 2.866 10.786 1.00 92.94 95 LEU A CA 1
ATOM 724 C C . LEU A 1 95 ? -6.958 4.243 11.349 1.00 92.94 95 LEU A C 1
ATOM 726 O O . LEU A 1 95 ? -6.825 5.259 10.672 1.00 92.94 95 LEU A O 1
ATOM 730 N N . SER A 1 96 ? -7.372 4.280 12.620 1.00 91.12 96 SER A N 1
ATOM 731 C CA . SER A 1 96 ? -7.581 5.520 13.385 1.00 91.12 96 SER A CA 1
ATOM 732 C C . SER A 1 96 ? -6.374 6.457 13.284 1.00 91.12 96 SER A C 1
ATOM 734 O O . SER A 1 96 ? -5.236 6.004 13.381 1.00 91.12 96 SER A O 1
ATOM 736 N N . LEU A 1 97 ? -6.608 7.772 13.203 1.00 89.56 97 LEU A N 1
ATOM 737 C CA . LEU A 1 97 ? -5.542 8.786 13.188 1.00 89.56 97 LEU A CA 1
ATOM 738 C C . LEU A 1 97 ? -4.660 8.777 14.448 1.00 89.56 97 LEU A C 1
ATOM 740 O O . LEU A 1 97 ? -3.563 9.328 14.436 1.00 89.56 97 LEU A O 1
ATOM 744 N N . THR A 1 98 ? -5.097 8.124 15.527 1.00 91.50 98 THR A N 1
ATOM 745 C CA . THR A 1 98 ? -4.239 7.848 16.688 1.00 91.50 98 THR A CA 1
ATOM 746 C C . THR A 1 98 ? -3.009 7.012 16.309 1.00 91.50 98 THR A C 1
ATOM 748 O O . THR A 1 98 ? -1.943 7.214 16.881 1.00 91.50 98 THR A O 1
ATOM 751 N N . GLU A 1 99 ? -3.124 6.145 15.299 1.00 93.88 99 GLU A N 1
ATOM 752 C CA . GLU A 1 99 ? -2.063 5.283 14.753 1.00 93.88 99 GLU A CA 1
ATOM 753 C C . GLU A 1 99 ? -1.286 5.974 13.609 1.00 93.88 99 GLU A C 1
ATOM 755 O O . GLU A 1 99 ? -0.914 5.358 12.610 1.00 93.88 99 GLU A O 1
ATOM 760 N N . HIS A 1 100 ? -1.059 7.286 13.732 1.00 94.69 100 HIS A N 1
ATOM 761 C CA . HIS A 1 100 ? -0.444 8.127 12.699 1.00 94.69 100 HIS A CA 1
ATOM 762 C C . HIS A 1 100 ? 0.909 7.619 12.175 1.00 94.69 100 HIS A C 1
ATOM 764 O O . HIS A 1 100 ? 1.162 7.741 10.978 1.00 94.69 100 HIS A O 1
ATOM 770 N N . GLU A 1 101 ? 1.761 7.029 13.019 1.00 96.38 101 GLU A N 1
ATOM 771 C CA . GLU A 1 101 ? 3.048 6.478 12.566 1.00 96.38 101 GLU A CA 1
ATOM 772 C C . GLU A 1 101 ? 2.856 5.289 11.616 1.00 96.38 101 GLU A C 1
ATOM 774 O O . GLU A 1 101 ? 3.498 5.239 10.571 1.00 96.38 101 GLU A O 1
ATOM 779 N N . ALA A 1 102 ? 1.905 4.392 11.891 1.00 96.88 102 ALA A N 1
ATOM 780 C CA . ALA A 1 102 ? 1.612 3.272 10.997 1.00 96.88 102 ALA A CA 1
ATOM 781 C C . ALA A 1 102 ? 1.033 3.749 9.655 1.00 96.88 102 ALA A C 1
ATOM 783 O O . ALA A 1 102 ? 1.400 3.234 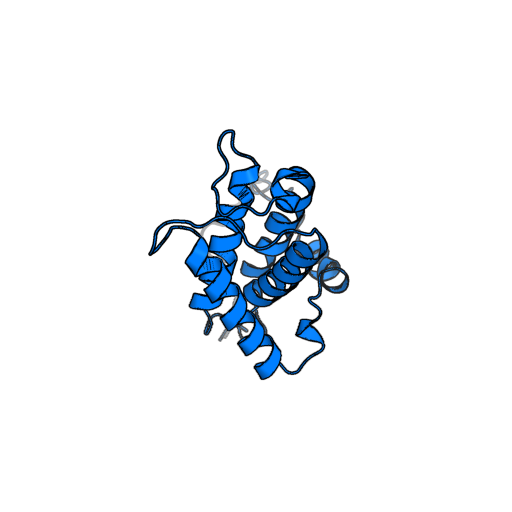8.599 1.00 96.88 102 ALA A O 1
ATOM 784 N N . ILE A 1 103 ? 0.167 4.768 9.681 1.00 97.31 103 ILE A N 1
ATOM 785 C CA . ILE A 1 103 ? -0.380 5.391 8.464 1.00 97.31 103 ILE A CA 1
ATOM 786 C C . ILE A 1 103 ? 0.746 6.034 7.641 1.00 97.31 103 ILE A C 1
ATOM 788 O O . ILE A 1 103 ? 0.806 5.866 6.424 1.00 97.31 103 ILE A O 1
ATOM 792 N N . LYS A 1 104 ? 1.661 6.751 8.296 1.00 97.44 104 LYS A N 1
ATOM 793 C CA . LYS A 1 104 ? 2.833 7.364 7.661 1.00 97.44 104 LYS A CA 1
ATOM 794 C C . LYS A 1 104 ? 3.750 6.312 7.035 1.00 97.44 104 LYS A C 1
ATOM 796 O O . LYS A 1 104 ? 4.166 6.493 5.893 1.00 97.44 104 LYS A O 1
ATOM 801 N N . ASP A 1 105 ? 4.009 5.207 7.730 1.00 98.12 105 ASP A N 1
ATOM 802 C CA . ASP A 1 105 ? 4.796 4.088 7.205 1.00 98.12 105 ASP A CA 1
ATOM 803 C C . ASP A 1 105 ? 4.125 3.460 5.971 1.00 98.12 105 ASP A C 1
ATOM 805 O O . ASP A 1 105 ? 4.785 3.270 4.950 1.00 98.12 105 ASP A O 1
ATOM 809 N N . CYS A 1 106 ? 2.801 3.256 5.996 1.00 98.19 106 CYS A N 1
ATOM 810 C CA . CYS A 1 106 ? 2.027 2.800 4.832 1.00 98.19 106 CYS A CA 1
ATOM 811 C C . CYS A 1 106 ? 2.227 3.703 3.605 1.00 98.19 106 CYS A C 1
ATOM 813 O O . CYS A 1 106 ? 2.484 3.222 2.499 1.00 98.19 106 CYS A O 1
ATOM 815 N N . VAL A 1 107 ? 2.110 5.021 3.800 1.00 98.00 107 VAL A N 1
ATOM 816 C CA . VAL A 1 107 ? 2.279 6.010 2.726 1.00 98.00 107 VAL A CA 1
ATOM 817 C C . VAL A 1 107 ? 3.708 6.003 2.197 1.00 98.00 107 VAL A C 1
ATOM 819 O O . VAL A 1 107 ? 3.900 5.985 0.983 1.00 98.00 107 VAL A O 1
ATOM 822 N N . ASN A 1 108 ? 4.706 5.971 3.083 1.00 97.69 108 ASN A N 1
ATOM 823 C CA . ASN A 1 108 ? 6.112 5.937 2.691 1.00 97.69 108 ASN A CA 1
ATOM 824 C C . ASN A 1 108 ? 6.424 4.704 1.837 1.00 97.69 108 ASN A C 1
ATOM 826 O O . ASN A 1 108 ? 7.041 4.847 0.785 1.00 97.69 108 ASN A O 1
ATOM 830 N N . VAL A 1 109 ? 5.945 3.518 2.230 1.00 97.88 109 VAL A N 1
ATOM 831 C CA . VAL A 1 109 ? 6.148 2.286 1.451 1.00 97.88 109 VAL A CA 1
ATOM 832 C C . VAL A 1 109 ? 5.597 2.437 0.031 1.00 97.88 109 VAL A C 1
ATOM 834 O O . VAL A 1 109 ? 6.314 2.159 -0.928 1.00 97.88 109 VAL A O 1
ATOM 837 N N . TYR A 1 110 ? 4.370 2.939 -0.137 1.00 98.12 110 TYR A N 1
ATOM 838 C CA . TYR A 1 110 ? 3.815 3.165 -1.476 1.00 98.12 110 TYR A CA 1
ATOM 839 C C . TYR A 1 110 ? 4.539 4.254 -2.262 1.00 98.12 110 TYR A C 1
ATOM 841 O O . TYR A 1 110 ? 4.783 4.054 -3.448 1.00 98.12 110 TYR A O 1
ATOM 849 N N . CYS A 1 111 ? 4.930 5.367 -1.644 1.00 97.25 111 CYS A N 1
ATOM 850 C CA . CYS A 1 111 ? 5.720 6.398 -2.321 1.00 97.25 111 CYS A CA 1
ATOM 851 C C . CYS A 1 111 ? 7.030 5.831 -2.884 1.00 97.25 111 CYS A C 1
ATOM 853 O O . CYS A 1 111 ? 7.405 6.148 -4.012 1.00 97.25 111 CYS A O 1
ATOM 855 N N . GLU A 1 112 ? 7.699 4.963 -2.127 1.00 96.62 112 GLU A N 1
ATOM 856 C CA . GLU A 1 112 ? 8.937 4.329 -2.566 1.00 96.62 112 GLU A CA 1
ATOM 857 C C . GLU A 1 112 ? 8.703 3.258 -3.627 1.00 96.62 112 GLU A C 1
ATOM 859 O O . GLU A 1 112 ? 9.424 3.207 -4.624 1.00 96.62 112 GLU A O 1
ATOM 864 N N . TRP A 1 113 ? 7.658 2.443 -3.490 1.00 98.00 113 TRP A N 1
ATOM 865 C CA . TRP A 1 113 ? 7.303 1.447 -4.502 1.00 98.00 113 TRP A CA 1
ATOM 866 C C . TRP A 1 113 ? 6.861 2.080 -5.825 1.00 98.00 113 TRP A C 1
ATOM 868 O O . TRP A 1 113 ? 7.196 1.561 -6.888 1.00 98.00 113 TRP A O 1
ATOM 878 N N . LEU A 1 114 ? 6.211 3.247 -5.790 1.00 98.44 114 LEU A N 1
ATOM 879 C CA . LEU A 1 114 ? 5.853 4.022 -6.983 1.00 98.44 114 LEU A CA 1
ATOM 880 C C . LEU A 1 114 ? 7.075 4.527 -7.765 1.00 98.44 114 LEU A C 1
ATOM 882 O O . LEU A 1 114 ? 6.941 4.878 -8.939 1.00 98.44 114 LEU A O 1
ATOM 886 N N . THR A 1 115 ? 8.281 4.506 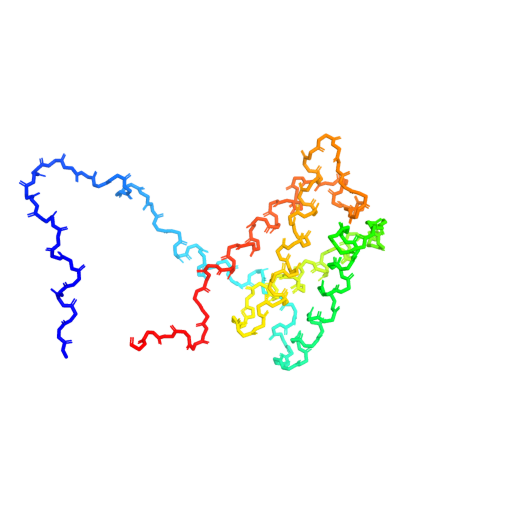-7.179 1.00 97.75 115 THR A N 1
ATOM 887 C CA . THR A 1 115 ? 9.513 4.791 -7.933 1.00 97.75 115 THR A CA 1
ATOM 888 C C . THR A 1 115 ? 9.779 3.769 -9.043 1.00 97.75 115 THR A C 1
ATOM 890 O O . THR A 1 115 ? 10.551 4.070 -9.948 1.00 97.75 115 THR A O 1
ATOM 893 N N . ALA A 1 116 ? 9.079 2.625 -9.057 1.00 98.06 116 ALA A N 1
ATOM 894 C CA . ALA A 1 116 ? 9.034 1.686 -10.183 1.00 98.06 116 ALA A CA 1
ATOM 895 C C . ALA A 1 116 ? 8.654 2.340 -11.525 1.00 98.06 116 ALA A C 1
ATOM 897 O O . ALA A 1 116 ? 9.016 1.832 -12.581 1.00 98.06 116 ALA A O 1
ATOM 898 N N . LEU A 1 117 ? 7.927 3.464 -11.499 1.00 98.00 117 LEU A N 1
ATOM 899 C CA . LEU A 1 117 ? 7.554 4.225 -12.697 1.00 98.00 117 LEU A CA 1
ATOM 900 C C . LEU A 1 117 ? 8.657 5.176 -13.190 1.00 98.00 117 LEU A C 1
ATOM 902 O O . LEU A 1 117 ? 8.509 5.799 -14.243 1.00 98.00 117 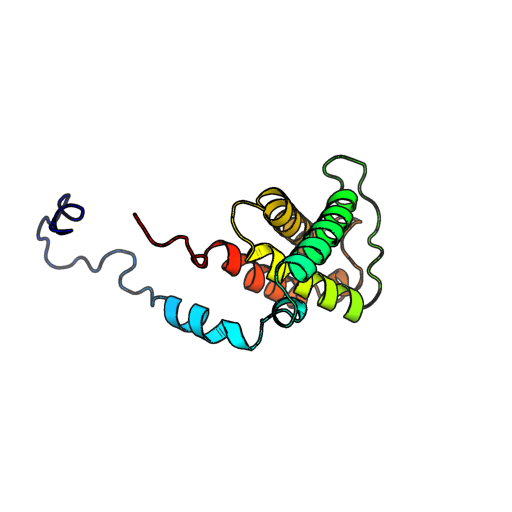LEU A O 1
ATOM 906 N N . LEU A 1 118 ? 9.737 5.345 -12.426 1.00 97.00 118 LEU A N 1
ATOM 907 C CA . LEU A 1 118 ? 10.840 6.239 -12.763 1.00 97.00 118 LEU A CA 1
ATOM 908 C C . LEU A 1 118 ? 11.916 5.495 -13.570 1.00 97.00 118 LEU A C 1
ATOM 910 O O . LEU A 1 118 ? 12.059 4.284 -13.429 1.00 97.00 118 LEU A O 1
ATOM 914 N N . PRO A 1 119 ? 12.752 6.208 -14.355 1.00 96.19 119 PRO A N 1
ATOM 915 C CA . PRO A 1 119 ? 13.862 5.586 -15.082 1.00 96.19 119 PRO A CA 1
ATOM 916 C C . PRO A 1 119 ? 14.861 4.845 -14.182 1.00 96.19 119 PRO A C 1
ATOM 918 O O . PRO A 1 119 ? 15.513 3.912 -14.635 1.00 96.19 119 PRO A O 1
ATOM 921 N N . ASN A 1 120 ? 14.984 5.274 -12.920 1.00 95.50 120 ASN A N 1
ATOM 922 C CA . ASN A 1 120 ? 15.847 4.662 -11.913 1.00 95.50 120 ASN A CA 1
ATOM 923 C C . ASN A 1 120 ? 15.025 4.374 -10.643 1.00 95.50 120 ASN A C 1
ATOM 925 O O . ASN A 1 120 ? 14.967 5.235 -9.757 1.00 95.50 120 ASN A O 1
ATOM 929 N N . PRO A 1 121 ? 14.362 3.208 -10.556 1.00 95.94 121 PRO A N 1
ATOM 930 C CA . PRO A 1 121 ? 13.645 2.789 -9.356 1.00 95.94 121 PRO A CA 1
ATOM 931 C C . PRO A 1 121 ? 14.585 2.624 -8.162 1.00 95.94 121 PRO A C 1
ATOM 933 O O . PRO A 1 121 ? 15.771 2.322 -8.327 1.00 95.94 121 PRO A O 1
ATOM 936 N N . LYS A 1 122 ? 14.066 2.787 -6.941 1.00 95.06 122 LYS A N 1
ATOM 937 C CA . LYS A 1 122 ? 14.858 2.494 -5.742 1.00 95.06 122 LYS A CA 1
ATOM 938 C C . LYS A 1 122 ? 15.057 0.991 -5.557 1.00 95.06 122 LYS A C 1
ATOM 940 O O . LYS A 1 122 ? 14.219 0.178 -5.928 1.00 95.06 122 LYS A O 1
ATOM 945 N N . ILE A 1 123 ? 16.157 0.623 -4.903 1.00 95.62 123 ILE A N 1
ATOM 946 C CA . ILE A 1 123 ? 16.514 -0.784 -4.658 1.00 95.62 123 ILE A CA 1
ATOM 947 C C . ILE A 1 123 ? 15.519 -1.522 -3.749 1.00 95.62 123 ILE A C 1
ATOM 949 O O . ILE A 1 123 ? 15.418 -2.741 -3.820 1.00 95.62 123 ILE A O 1
ATOM 953 N N . CYS A 1 124 ? 14.760 -0.794 -2.925 1.00 95.62 124 CYS A N 1
ATOM 954 C CA . CYS A 1 124 ? 13.745 -1.352 -2.031 1.00 95.62 124 CYS A CA 1
ATOM 955 C C . CYS A 1 124 ? 12.429 -1.716 -2.744 1.00 95.62 124 CYS A C 1
ATOM 957 O O . CYS A 1 124 ? 11.520 -2.251 -2.106 1.00 95.62 124 CYS A O 1
ATOM 959 N N . VAL A 1 125 ? 12.302 -1.432 -4.047 1.00 97.50 125 VAL A N 1
ATOM 960 C CA . VAL A 1 125 ? 11.130 -1.812 -4.841 1.00 97.50 125 VAL A CA 1
ATOM 961 C C . VAL A 1 125 ? 11.152 -3.334 -5.091 1.00 97.50 125 VAL A C 1
ATOM 963 O O . VAL A 1 125 ? 12.136 -3.844 -5.624 1.00 97.50 125 VAL A O 1
ATOM 966 N N . PRO A 1 126 ? 10.093 -4.082 -4.725 1.00 97.88 126 PRO A N 1
ATOM 967 C CA . PRO A 1 126 ? 9.969 -5.511 -5.015 1.00 97.88 126 PRO A CA 1
ATOM 968 C C . PRO A 1 126 ? 10.021 -5.841 -6.510 1.00 97.88 126 PRO A C 1
ATOM 970 O O . PRO A 1 126 ? 9.421 -5.138 -7.324 1.00 97.88 126 PRO A O 1
ATOM 973 N N . GLN A 1 127 ? 10.631 -6.978 -6.862 1.00 97.12 127 GLN A N 1
ATOM 974 C CA . GLN A 1 127 ? 10.719 -7.436 -8.254 1.00 97.12 127 GLN A CA 1
ATOM 975 C C . GLN A 1 127 ? 9.348 -7.566 -8.949 1.00 97.12 127 GLN A C 1
ATOM 977 O O . GLN A 1 127 ? 9.223 -7.043 -10.052 1.00 97.12 127 GLN A O 1
ATOM 982 N N . PRO A 1 128 ? 8.285 -8.126 -8.326 1.00 98.38 128 PRO A N 1
ATOM 983 C CA . PRO A 1 128 ? 6.974 -8.207 -8.982 1.00 98.38 128 PRO A CA 1
ATOM 984 C C . PRO A 1 128 ? 6.388 -6.840 -9.368 1.00 98.38 128 PRO A C 1
ATOM 986 O O . PRO A 1 128 ? 5.655 -6.729 -10.347 1.00 98.38 128 PRO A O 1
ATOM 989 N N . ILE A 1 129 ? 6.728 -5.785 -8.618 1.00 98.44 129 ILE A N 1
ATOM 990 C CA . ILE A 1 129 ? 6.306 -4.412 -8.924 1.00 98.44 129 ILE A CA 1
ATOM 991 C C . ILE A 1 129 ? 7.107 -3.859 -10.103 1.00 98.44 129 ILE A C 1
ATOM 993 O O . ILE A 1 129 ? 6.547 -3.148 -10.929 1.00 98.44 129 ILE A O 1
ATOM 997 N N . LEU A 1 130 ? 8.397 -4.191 -10.205 1.00 97.88 130 LEU A N 1
ATOM 998 C CA . LEU A 1 130 ? 9.223 -3.837 -11.363 1.00 97.88 130 LEU A CA 1
ATOM 999 C C . LEU A 1 130 ? 8.785 -4.575 -12.637 1.00 97.88 130 LEU A C 1
ATOM 1001 O O . LEU A 1 130 ? 8.899 -4.011 -13.723 1.00 97.88 130 LEU A O 1
ATOM 1005 N N . ASP A 1 131 ? 8.273 -5.801 -12.504 1.00 98.06 131 ASP A N 1
ATOM 1006 C CA . ASP A 1 131 ? 7.811 -6.622 -13.627 1.00 98.06 131 ASP A CA 1
ATOM 1007 C C . ASP A 1 131 ? 6.503 -6.089 -14.248 1.00 98.06 131 ASP A C 1
ATOM 1009 O O . ASP A 1 131 ? 6.357 -6.105 -15.471 1.00 98.06 131 ASP A O 1
ATOM 1013 N N . ASP A 1 132 ? 5.573 -5.563 -13.436 1.00 98.06 132 ASP A N 1
ATOM 1014 C CA . ASP A 1 132 ? 4.370 -4.858 -13.917 1.00 98.06 132 ASP A CA 1
ATOM 1015 C C . ASP A 1 132 ? 4.088 -3.551 -13.138 1.00 98.06 132 ASP A C 1
ATOM 1017 O O . ASP A 1 132 ? 3.144 -3.463 -12.336 1.00 98.06 132 ASP A O 1
ATOM 1021 N N . PRO A 1 133 ? 4.867 -2.478 -13.387 1.00 97.94 133 PRO A N 1
ATOM 1022 C CA . PRO A 1 133 ? 4.751 -1.232 -12.630 1.00 97.94 133 PRO A CA 1
ATOM 1023 C C . PRO A 1 133 ? 3.379 -0.578 -12.768 1.00 97.94 133 PRO A C 1
ATOM 1025 O O . PRO A 1 133 ? 2.885 0.044 -11.827 1.00 97.94 133 PRO A O 1
ATOM 1028 N N . ASN A 1 134 ? 2.736 -0.715 -13.931 1.00 97.94 134 ASN A N 1
ATOM 1029 C CA . ASN A 1 134 ? 1.450 -0.080 -14.208 1.00 97.94 134 ASN A CA 1
ATOM 1030 C C . ASN A 1 134 ? 0.315 -0.714 -13.402 1.00 97.94 134 ASN A C 1
ATOM 1032 O O . ASN A 1 134 ? -0.498 0.016 -12.826 1.00 97.94 134 ASN A O 1
ATOM 1036 N N . LEU A 1 135 ? 0.248 -2.048 -13.355 1.00 96.88 135 LEU A N 1
ATOM 1037 C CA . LEU A 1 135 ? -0.760 -2.770 -12.578 1.00 96.88 135 LEU A CA 1
ATOM 1038 C C . LEU A 1 135 ? -0.678 -2.395 -11.097 1.00 96.88 135 LEU A C 1
ATOM 1040 O O . LEU A 1 135 ? -1.675 -1.999 -10.485 1.00 96.88 135 LEU A O 1
ATOM 1044 N N . TYR A 1 136 ? 0.526 -2.484 -10.538 1.00 98.00 136 TYR A N 1
ATOM 1045 C CA . TYR A 1 136 ? 0.773 -2.238 -9.125 1.00 98.00 136 TYR A CA 1
ATOM 1046 C C . TYR A 1 136 ? 0.577 -0.772 -8.738 1.00 98.00 136 TYR A C 1
ATOM 1048 O O . TYR A 1 136 ? -0.082 -0.488 -7.737 1.00 98.00 136 TYR A O 1
ATOM 1056 N N . SER A 1 137 ? 1.037 0.171 -9.563 1.00 97.94 137 SER A N 1
ATOM 1057 C CA . SER A 1 137 ? 0.858 1.604 -9.292 1.00 97.94 137 SER A CA 1
ATOM 1058 C C . SER A 1 137 ? -0.614 2.012 -9.271 1.00 97.94 137 SER A C 1
ATOM 1060 O O . SER A 1 137 ? -1.027 2.795 -8.416 1.00 97.94 137 SER A O 1
ATOM 1062 N N . ARG A 1 138 ? -1.445 1.444 -10.159 1.00 95.94 138 ARG A N 1
ATOM 1063 C CA . ARG A 1 138 ? -2.899 1.684 -10.147 1.00 95.94 138 ARG A CA 1
ATOM 1064 C C . ARG A 1 138 ? -3.532 1.218 -8.840 1.00 95.94 138 ARG A C 1
ATOM 1066 O O . ARG A 1 138 ? -4.330 1.958 -8.270 1.00 95.94 138 ARG A O 1
ATOM 1073 N N . LYS A 1 139 ? -3.147 0.037 -8.346 1.00 94.88 139 LYS A N 1
ATOM 1074 C CA . LYS A 1 139 ? -3.601 -0.479 -7.047 1.00 94.88 139 LYS A CA 1
ATOM 1075 C C . LYS A 1 139 ? -3.149 0.421 -5.893 1.00 94.88 139 LYS A C 1
ATOM 1077 O O . LYS A 1 139 ? -3.976 0.793 -5.073 1.00 94.88 139 LYS A O 1
ATOM 1082 N N . MET A 1 140 ? -1.880 0.841 -5.858 1.00 97.19 140 MET A N 1
ATOM 1083 C CA . MET A 1 140 ? -1.363 1.746 -4.816 1.00 97.19 140 MET A CA 1
ATOM 1084 C C . MET A 1 140 ? -2.131 3.071 -4.775 1.00 97.19 140 MET A C 1
ATOM 1086 O O . MET A 1 140 ? -2.597 3.479 -3.715 1.00 97.19 140 MET A O 1
ATOM 1090 N N . ILE A 1 141 ? -2.318 3.720 -5.929 1.00 94.75 141 ILE A N 1
ATOM 1091 C CA . ILE A 1 141 ? -3.086 4.970 -6.034 1.00 94.75 141 ILE A CA 1
ATOM 1092 C C . ILE A 1 141 ? -4.536 4.742 -5.603 1.00 94.75 141 ILE A C 1
ATOM 1094 O O . ILE A 1 141 ? -5.089 5.549 -4.857 1.00 94.75 141 ILE A O 1
ATOM 1098 N N . SER A 1 142 ? -5.131 3.620 -6.020 1.00 91.75 142 SER A N 1
ATOM 1099 C CA . SER A 1 142 ? -6.460 3.228 -5.567 1.00 91.75 142 SER A CA 1
ATOM 1100 C C . SER A 1 142 ? -6.501 3.039 -4.057 1.00 91.75 142 SER A C 1
ATOM 1102 O O . SER A 1 142 ? -7.479 3.433 -3.459 1.00 91.75 142 SER A O 1
ATOM 1104 N N . HIS A 1 143 ? -5.480 2.497 -3.399 1.00 94.06 143 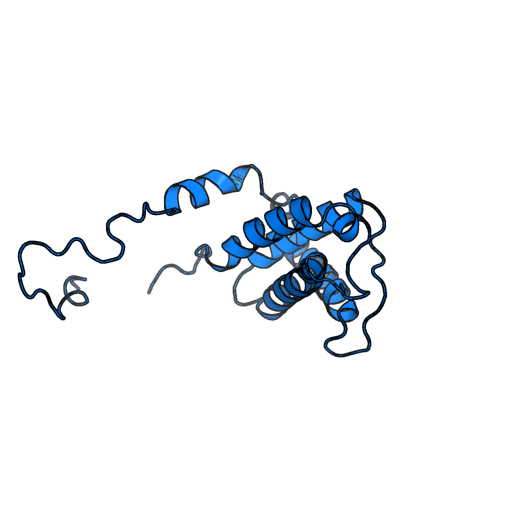HIS A N 1
ATOM 1105 C CA . HIS A 1 143 ? -5.477 2.339 -1.941 1.00 94.06 143 HIS A CA 1
ATOM 1106 C C . HIS A 1 143 ? -5.294 3.673 -1.201 1.00 94.06 143 HIS A C 1
ATOM 1108 O O . HIS A 1 143 ? -5.916 3.888 -0.164 1.00 94.06 143 HIS A O 1
ATOM 1114 N N . LEU A 1 144 ? -4.504 4.608 -1.736 1.00 94.62 144 LEU A N 1
ATOM 1115 C CA . LEU A 1 144 ? -4.245 5.904 -1.091 1.00 94.62 144 LEU A CA 1
ATOM 1116 C C . LEU A 1 144 ? -5.511 6.748 -0.871 1.00 94.62 144 LEU A C 1
ATOM 1118 O O . LEU A 1 144 ? -5.516 7.608 0.010 1.00 94.62 144 LEU A O 1
ATOM 1122 N N . HIS A 1 145 ? -6.603 6.489 -1.601 1.00 89.38 145 HIS A N 1
ATOM 1123 C CA . HIS A 1 145 ? -7.874 7.177 -1.364 1.00 89.38 145 HIS A CA 1
ATOM 1124 C C . HIS A 1 145 ? -8.420 6.958 0.061 1.00 89.38 145 HIS A C 1
ATOM 1126 O O . HIS A 1 145 ? -9.096 7.844 0.585 1.00 89.38 145 HIS A O 1
ATOM 1132 N N . TYR A 1 146 ? -8.093 5.830 0.710 1.00 89.38 146 TYR A N 1
ATOM 1133 C CA . TYR A 1 146 ? -8.555 5.506 2.065 1.00 89.38 146 TYR A CA 1
ATOM 1134 C C . TYR A 1 146 ? -8.100 6.517 3.119 1.00 89.38 146 TYR A C 1
ATOM 1136 O O . TYR A 1 146 ? -8.775 6.682 4.132 1.00 89.38 146 TYR A O 1
ATOM 1144 N N . LEU A 1 147 ? -7.026 7.269 2.856 1.00 90.31 147 LEU A N 1
ATOM 1145 C CA . LEU A 1 147 ? -6.593 8.371 3.718 1.00 90.31 147 LEU A CA 1
ATOM 1146 C C . LEU A 1 147 ? -7.660 9.462 3.873 1.00 90.31 147 LEU A C 1
ATOM 1148 O O . LEU A 1 147 ? -7.686 10.150 4.895 1.00 90.31 147 LEU A O 1
ATOM 1152 N N . PHE A 1 148 ? -8.518 9.617 2.863 1.00 87.69 148 PHE A N 1
ATOM 1153 C CA . PHE A 1 148 ? -9.523 10.672 2.762 1.00 87.69 148 PHE A CA 1
ATOM 1154 C C . PHE A 1 148 ? -10.944 10.180 3.065 1.00 87.69 148 PHE A C 1
ATOM 1156 O O . PHE A 1 148 ? -11.886 10.973 3.026 1.00 87.69 148 PHE A O 1
ATOM 1163 N N . VAL A 1 149 ? -11.115 8.889 3.361 1.00 84.38 149 VAL A N 1
ATOM 1164 C CA . VAL A 1 149 ? -12.403 8.334 3.786 1.00 84.38 149 VAL A CA 1
ATOM 1165 C C . VAL A 1 149 ? -12.613 8.681 5.268 1.00 84.38 149 VAL A C 1
ATOM 1167 O O . VAL A 1 149 ? -11.734 8.382 6.079 1.00 84.38 149 VAL A O 1
ATOM 1170 N N . PRO A 1 150 ? -13.745 9.308 5.653 1.00 83.00 150 PRO A N 1
ATOM 1171 C CA . PRO A 1 150 ? -14.034 9.611 7.055 1.00 83.00 150 PRO A CA 1
ATOM 1172 C C . PRO A 1 150 ? -14.009 8.351 7.922 1.00 83.00 150 PRO A C 1
ATOM 1174 O O . PRO A 1 150 ? -14.615 7.337 7.559 1.00 83.00 150 PRO A O 1
ATOM 1177 N N . ARG A 1 151 ? -13.344 8.404 9.079 1.00 84.56 151 ARG A N 1
ATOM 1178 C CA . ARG A 1 151 ? -13.244 7.242 9.971 1.00 84.56 151 ARG A CA 1
ATOM 1179 C C . ARG A 1 151 ? -14.433 7.188 10.922 1.00 84.56 151 ARG A C 1
ATOM 1181 O O . ARG A 1 151 ? -15.000 8.203 11.327 1.00 84.56 151 ARG A O 1
ATOM 1188 N N . LYS A 1 152 ? -14.816 5.972 11.316 1.00 73.88 152 LYS A N 1
ATOM 1189 C CA . LYS A 1 152 ? -15.881 5.762 12.307 1.00 73.88 152 LYS A CA 1
ATOM 1190 C C . LYS A 1 152 ? -15.466 6.407 13.634 1.00 73.88 152 LYS A C 1
ATOM 1192 O O . LYS A 1 152 ? -14.407 6.085 14.162 1.00 73.88 152 LYS A O 1
ATOM 1197 N N . GLY A 1 153 ? -16.303 7.296 14.166 1.00 69.12 153 GLY A N 1
ATOM 1198 C CA . GLY A 1 153 ? -16.012 8.050 15.393 1.00 69.12 153 GLY A CA 1
ATOM 1199 C C . GLY A 1 153 ? -15.426 9.448 15.170 1.00 69.12 153 GLY A C 1
ATOM 1200 O O . GLY A 1 153 ? -15.272 10.180 16.140 1.00 69.12 153 GLY A O 1
ATOM 1201 N N . GLU A 1 154 ? -15.173 9.855 13.921 1.00 66.00 154 GLU A N 1
ATOM 1202 C CA . GLU A 1 154 ? -14.812 11.239 13.558 1.00 66.00 154 GLU A CA 1
ATOM 1203 C C . GLU A 1 154 ? -16.051 12.129 13.303 1.00 66.00 154 GLU A C 1
ATOM 1205 O O . GLU A 1 154 ? -15.947 13.188 12.679 1.00 66.00 154 GLU A O 1
ATOM 1210 N N . GLU A 1 155 ? -17.247 11.716 13.748 1.00 58.25 155 GLU A N 1
ATOM 1211 C CA . GLU A 1 155 ? -18.457 12.527 13.586 1.00 58.25 155 GLU A CA 1
ATOM 1212 C C . GLU A 1 155 ? -18.326 13.860 14.334 1.00 58.25 155 GLU A C 1
ATOM 1214 O O . GLU A 1 155 ? -17.977 13.910 15.513 1.00 58.25 155 GLU A O 1
ATOM 1219 N N . LYS A 1 156 ? -18.587 14.944 13.596 1.00 50.97 156 LYS A N 1
ATOM 1220 C CA . LYS A 1 156 ? -18.398 16.336 14.013 1.00 50.97 156 LYS A CA 1
ATOM 1221 C C . LYS A 1 156 ? -19.139 16.638 15.319 1.00 50.97 156 LYS A C 1
ATOM 1223 O O . LYS A 1 156 ? -20.370 16.623 15.340 1.00 50.97 156 LYS A O 1
ATOM 1228 N N . THR A 1 157 ? -18.381 16.977 16.359 1.00 36.19 157 THR A N 1
ATOM 1229 C CA . THR A 1 157 ? -18.832 17.838 17.461 1.00 36.19 157 THR A CA 1
ATOM 1230 C C . THR A 1 157 ? -19.164 19.245 16.975 1.00 36.19 157 THR A C 1
ATOM 1232 O O . THR A 1 157 ? -18.537 19.713 15.995 1.00 36.19 157 THR A O 1
#

pLDDT: mean 83.33, std 19.03, range [31.69, 98.44]